Protein AF-A0A8J5P980-F1 (afdb_monomer)

pLDDT: mean 81.13, std 16.92, range [39.66, 96.12]

Solvent-accessible surface area (backbone atoms only — not comparable to full-atom values): 5166 Å² total; per-residue (Å²): 135,61,71,67,60,55,50,52,34,43,75,68,47,47,38,30,68,48,50,52,90,66,42,43,20,31,40,36,70,51,76,75,51,58,48,100,85,68,46,79,32,56,61,70,49,77,38,50,52,88,54,56,55,42,90,85,78,69,46,67,75,57,68,65,28,41,28,13,25,87,89,61,50,80,60,23,22,27,69,29,89,42,82,36,95,70,78,132

Structure (mmCIF, N/CA/C/O backbone):
data_AF-A0A8J5P980-F1
#
_entry.id   AF-A0A8J5P980-F1
#
loop_
_atom_site.group_PDB
_atom_site.id
_atom_site.type_symbol
_atom_site.label_atom_id
_atom_site.label_alt_id
_atom_site.label_comp_id
_atom_site.label_asym_id
_atom_site.label_entity_id
_atom_site.label_seq_id
_atom_site.pdbx_PDB_ins_code
_atom_site.Cartn_x
_atom_site.Cartn_y
_atom_site.Cartn_z
_atom_site.occupancy
_atom_site.B_iso_or_equiv
_atom_site.auth_seq_id
_atom_site.auth_comp_id
_atom_site.auth_asym_id
_atom_site.auth_atom_id
_atom_site.pdbx_PDB_model_num
ATOM 1 N N . MET A 1 1 ? 16.292 11.822 13.803 1.00 49.44 1 MET A N 1
ATOM 2 C CA . MET A 1 1 ? 16.365 10.340 13.856 1.00 49.44 1 MET A CA 1
ATOM 3 C C . MET A 1 1 ? 17.824 9.914 13.751 1.00 49.44 1 MET A C 1
ATOM 5 O O . MET A 1 1 ? 18.499 10.370 12.843 1.00 49.44 1 MET A O 1
ATOM 9 N N . SER A 1 2 ? 18.329 9.107 14.691 1.00 53.56 2 SER A N 1
ATOM 10 C CA . SER A 1 2 ? 19.728 8.640 14.702 1.00 53.56 2 SER A CA 1
ATOM 11 C C . SER A 1 2 ? 19.979 7.598 13.603 1.00 53.56 2 SER A C 1
ATOM 13 O O . SER A 1 2 ? 19.195 6.658 13.457 1.00 53.56 2 SER A O 1
ATOM 15 N N . THR A 1 3 ? 21.091 7.726 12.877 1.00 55.34 3 THR A N 1
ATOM 16 C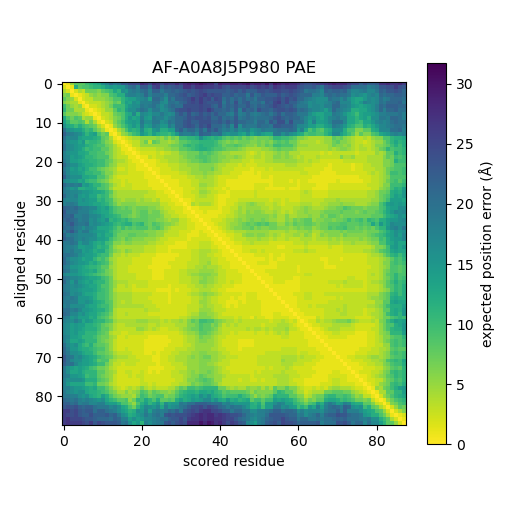 CA . THR A 1 3 ? 21.562 6.788 11.837 1.00 55.34 3 THR A CA 1
ATOM 17 C C . THR A 1 3 ? 21.681 5.343 12.334 1.00 55.34 3 THR A C 1
ATOM 19 O O . THR A 1 3 ? 21.441 4.413 11.568 1.00 55.34 3 THR A O 1
ATOM 22 N N . ARG A 1 4 ? 21.935 5.129 13.634 1.00 51.38 4 ARG A N 1
ATOM 23 C CA . ARG A 1 4 ? 21.973 3.788 14.249 1.00 51.38 4 ARG A CA 1
ATOM 24 C C . ARG A 1 4 ? 20.607 3.096 14.302 1.00 51.38 4 ARG A C 1
ATOM 26 O O . ARG A 1 4 ? 20.534 1.883 14.136 1.00 51.38 4 ARG A O 1
ATOM 33 N N . ARG A 1 5 ? 19.512 3.845 14.498 1.00 54.09 5 ARG A N 1
ATOM 34 C CA . ARG A 1 5 ? 18.151 3.267 14.518 1.00 54.09 5 ARG A CA 1
ATOM 35 C C . ARG A 1 5 ? 17.698 2.838 13.122 1.00 54.09 5 ARG A C 1
ATOM 37 O O . ARG A 1 5 ? 17.049 1.807 12.991 1.00 54.09 5 ARG A O 1
ATOM 44 N N . LEU A 1 6 ? 18.083 3.600 12.096 1.00 53.00 6 LEU A N 1
ATOM 45 C CA . LEU A 1 6 ? 17.853 3.242 10.694 1.00 53.00 6 LEU A CA 1
ATOM 46 C C . LEU A 1 6 ? 18.606 1.959 10.321 1.00 53.00 6 LEU A C 1
ATOM 48 O O . LEU A 1 6 ? 18.005 1.064 9.739 1.00 53.00 6 LEU A O 1
ATOM 52 N N . LEU A 1 7 ? 19.879 1.837 10.717 1.00 52.19 7 LEU A N 1
ATOM 53 C CA . LEU A 1 7 ? 20.691 0.650 10.434 1.00 52.19 7 LEU A CA 1
ATOM 54 C C . LEU A 1 7 ? 20.112 -0.619 11.083 1.00 52.19 7 LEU A C 1
ATOM 56 O O . LEU A 1 7 ? 19.968 -1.634 10.413 1.00 52.19 7 LEU A O 1
ATOM 60 N N . ASN A 1 8 ? 19.692 -0.557 12.350 1.00 47.00 8 ASN A N 1
ATOM 61 C CA . ASN A 1 8 ? 19.109 -1.721 13.030 1.00 47.00 8 ASN A CA 1
ATOM 62 C C . ASN A 1 8 ? 17.748 -2.136 12.450 1.00 47.00 8 ASN A C 1
ATOM 64 O O . ASN A 1 8 ? 17.459 -3.326 12.354 1.00 47.00 8 ASN A O 1
ATOM 68 N N . ALA A 1 9 ? 16.915 -1.181 12.031 1.00 51.03 9 ALA A N 1
ATOM 69 C CA . ALA A 1 9 ? 15.637 -1.489 11.391 1.00 51.03 9 ALA A CA 1
ATOM 70 C C . ALA A 1 9 ? 15.807 -2.019 9.950 1.00 51.03 9 ALA A C 1
ATOM 72 O O . ALA A 1 9 ? 15.010 -2.849 9.514 1.00 51.03 9 ALA A O 1
ATOM 73 N N . LEU A 1 10 ? 16.873 -1.609 9.249 1.00 51.41 10 LEU A N 1
ATOM 74 C CA . LEU A 1 10 ? 17.302 -2.198 7.974 1.00 51.41 10 LEU A CA 1
ATOM 75 C C . LEU A 1 10 ? 17.786 -3.645 8.150 1.00 51.41 10 LEU A C 1
ATOM 77 O O . LEU A 1 10 ? 17.356 -4.525 7.413 1.00 51.41 10 LEU A O 1
ATOM 81 N N . ILE A 1 11 ? 18.633 -3.902 9.154 1.00 52.72 11 ILE A N 1
ATOM 82 C CA . ILE A 1 11 ? 19.196 -5.236 9.440 1.00 52.72 11 ILE A CA 1
ATOM 83 C C . ILE A 1 11 ? 18.112 -6.208 9.942 1.00 52.72 11 ILE A C 1
ATOM 85 O O . ILE A 1 11 ? 18.163 -7.396 9.647 1.00 52.72 11 ILE A O 1
ATOM 89 N N . SER A 1 12 ? 17.085 -5.707 10.634 1.00 56.06 12 SER A N 1
ATOM 90 C CA . SER A 1 12 ? 15.928 -6.495 11.088 1.00 56.06 12 SER A CA 1
ATOM 91 C C . SER A 1 12 ? 14.924 -6.841 9.972 1.00 56.06 12 SER A C 1
ATOM 93 O O . SER A 1 12 ? 13.884 -7.426 10.273 1.00 56.06 12 SER A O 1
ATOM 95 N N . GLY A 1 13 ? 15.151 -6.421 8.719 1.00 56.56 13 GLY A N 1
ATOM 96 C CA . GLY A 1 13 ? 14.191 -6.591 7.618 1.00 56.56 13 GLY A CA 1
ATOM 97 C C . GLY A 1 13 ? 12.907 -5.760 7.763 1.00 56.56 13 GLY A C 1
ATOM 98 O O . GLY A 1 13 ? 11.961 -5.948 7.010 1.00 56.56 13 GLY A O 1
ATOM 99 N N . ARG A 1 14 ? 12.858 -4.829 8.726 1.00 73.81 14 ARG A N 1
ATOM 100 C CA . ARG A 1 14 ? 11.669 -4.017 9.041 1.00 73.81 14 ARG A CA 1
ATOM 101 C C . ARG A 1 14 ? 11.557 -2.752 8.197 1.00 73.81 14 ARG A C 1
ATOM 103 O O . ARG A 1 14 ? 10.494 -2.141 8.163 1.00 73.81 14 ARG A O 1
ATOM 110 N N . LEU A 1 15 ? 12.631 -2.341 7.528 1.00 79.06 15 LEU A N 1
ATOM 111 C CA . LEU A 1 15 ? 12.638 -1.226 6.585 1.00 79.06 15 LEU A CA 1
ATOM 112 C C . LEU A 1 15 ? 13.165 -1.688 5.238 1.00 79.06 15 LEU A C 1
ATOM 114 O O . LEU A 1 15 ? 14.202 -2.338 5.151 1.00 79.06 15 LEU A O 1
ATOM 118 N N . THR A 1 16 ? 12.488 -1.266 4.182 1.00 76.06 16 THR A N 1
ATOM 119 C CA . THR A 1 16 ? 12.864 -1.582 2.813 1.00 76.06 16 THR A CA 1
ATOM 120 C C . THR A 1 16 ? 13.047 -0.300 1.999 1.00 76.06 16 THR A C 1
ATOM 122 O O . THR A 1 16 ? 12.170 0.561 1.926 1.00 76.06 16 THR A O 1
ATOM 125 N N . LEU A 1 17 ? 14.251 -0.126 1.441 1.00 77.62 17 LEU A N 1
ATOM 126 C CA . LEU A 1 17 ? 14.683 1.091 0.731 1.00 77.62 17 LEU A CA 1
ATOM 127 C C . LEU A 1 17 ? 14.259 1.114 -0.745 1.00 77.62 17 LEU A C 1
ATOM 129 O O . LEU A 1 17 ? 14.389 2.142 -1.414 1.00 77.62 17 LEU A O 1
ATOM 133 N N . ILE A 1 18 ? 13.800 -0.020 -1.267 1.00 77.81 18 ILE A N 1
ATOM 134 C CA . ILE A 1 18 ? 13.381 -0.191 -2.657 1.00 77.81 18 ILE A CA 1
ATOM 135 C C . ILE A 1 18 ? 12.116 -1.044 -2.699 1.00 77.81 18 ILE A C 1
ATOM 137 O O . ILE A 1 18 ? 11.962 -1.975 -1.913 1.00 77.81 18 ILE A O 1
ATOM 141 N N . VAL A 1 19 ? 11.218 -0.766 -3.642 1.00 80.88 19 VAL A N 1
ATOM 142 C CA . VAL A 1 19 ? 10.105 -1.686 -3.908 1.00 80.88 19 VAL A CA 1
ATOM 143 C C . VAL A 1 19 ? 10.668 -2.913 -4.629 1.00 80.88 19 VAL A C 1
ATOM 145 O O . VAL A 1 19 ? 11.239 -2.775 -5.713 1.00 80.88 19 VAL A O 1
ATOM 148 N N . ARG A 1 20 ? 10.553 -4.088 -4.003 1.00 84.06 20 ARG A N 1
ATOM 149 C CA . ARG A 1 20 ? 11.018 -5.379 -4.530 1.00 84.06 20 ARG A CA 1
ATOM 150 C C . ARG A 1 20 ? 9.892 -6.112 -5.272 1.00 84.06 20 ARG A C 1
ATOM 152 O O . ARG A 1 20 ? 8.740 -5.703 -5.205 1.00 84.06 20 ARG A O 1
ATOM 159 N N . LYS A 1 21 ? 10.222 -7.204 -5.969 1.00 85.88 21 LYS A N 1
ATOM 160 C CA . LYS A 1 21 ? 9.251 -8.010 -6.737 1.00 85.88 21 LYS A CA 1
ATOM 161 C C . LYS A 1 21 ? 8.210 -8.705 -5.849 1.00 85.88 21 LYS A C 1
ATOM 163 O O . LYS A 1 21 ? 7.082 -8.900 -6.275 1.00 85.88 21 LYS A O 1
ATOM 168 N N . ASP A 1 22 ? 8.598 -9.077 -4.63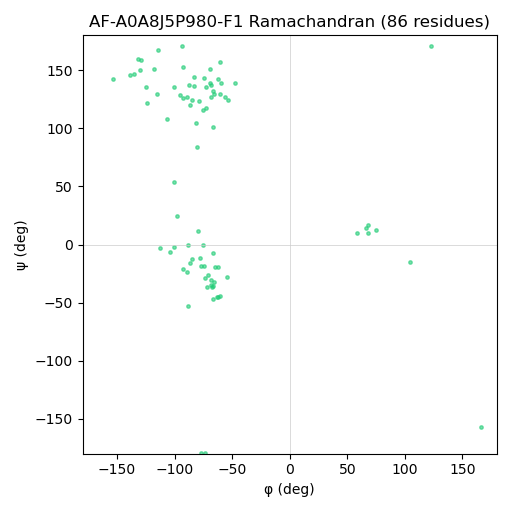5 1.00 86.88 22 ASP A N 1
ATOM 169 C CA . ASP A 1 22 ? 7.739 -9.720 -3.637 1.00 86.88 22 ASP A CA 1
ATOM 170 C C . ASP A 1 22 ? 6.800 -8.734 -2.923 1.00 86.88 22 ASP A C 1
ATOM 172 O O . ASP A 1 22 ? 5.861 -9.158 -2.261 1.00 86.88 22 ASP A O 1
ATOM 176 N N . HIS A 1 23 ? 7.002 -7.424 -3.088 1.00 89.94 23 HIS A N 1
ATOM 177 C CA . HIS A 1 23 ? 6.084 -6.403 -2.597 1.00 89.94 23 HIS A CA 1
ATOM 178 C C . HIS A 1 23 ? 4.894 -6.239 -3.554 1.00 89.94 23 HIS A C 1
ATOM 180 O O . HIS A 1 23 ? 4.896 -5.350 -4.413 1.00 89.94 23 HIS A O 1
ATOM 186 N N . THR A 1 24 ? 3.869 -7.072 -3.426 1.00 93.62 24 THR A N 1
ATOM 187 C CA . THR A 1 24 ? 2.703 -7.001 -4.322 1.00 93.62 24 THR A CA 1
ATOM 188 C C . THR A 1 24 ? 1.582 -6.123 -3.771 1.00 93.62 24 THR A C 1
ATOM 190 O O . THR A 1 24 ? 0.797 -5.587 -4.558 1.00 93.62 24 THR A O 1
ATOM 193 N N . LYS A 1 25 ? 1.554 -5.877 -2.454 1.00 95.19 25 LYS A N 1
ATOM 194 C CA . LYS A 1 25 ? 0.544 -5.063 -1.759 1.00 95.19 25 LYS A CA 1
ATOM 195 C C . LYS A 1 25 ? 1.173 -4.036 -0.805 1.00 95.19 25 LYS A C 1
ATOM 197 O O . LYS A 1 25 ? 2.333 -4.162 -0.413 1.00 95.19 25 LYS A O 1
ATOM 202 N N . TRP A 1 26 ? 0.428 -2.993 -0.448 1.00 94.19 26 TRP A N 1
ATOM 203 C CA . TRP A 1 26 ? 0.773 -2.032 0.603 1.00 94.19 26 TRP A CA 1
ATOM 204 C C . TRP A 1 26 ? -0.428 -1.728 1.489 1.00 94.19 26 TRP A C 1
ATOM 206 O O . TRP A 1 26 ? -1.552 -1.688 0.998 1.00 94.19 26 TRP A O 1
ATOM 216 N N . ASP A 1 27 ? -0.173 -1.480 2.769 1.00 94.94 27 ASP A N 1
ATOM 217 C CA . ASP A 1 27 ? -1.202 -1.117 3.746 1.00 94.94 27 ASP A CA 1
ATOM 218 C C . ASP A 1 27 ? -1.304 0.404 3.898 1.00 94.94 27 ASP A C 1
ATOM 220 O O . ASP A 1 27 ? -0.302 1.101 4.095 1.00 94.94 27 ASP A O 1
ATOM 224 N N . CYS A 1 28 ? -2.514 0.936 3.786 1.00 93.50 28 CYS A N 1
ATOM 225 C CA . CYS A 1 28 ? -2.776 2.347 3.957 1.00 93.50 28 CYS A CA 1
ATOM 226 C C . CYS A 1 28 ? -2.888 2.744 5.437 1.00 93.50 28 CYS A C 1
ATOM 228 O O . CYS A 1 28 ? -3.935 2.602 6.062 1.00 93.50 28 CYS A O 1
ATOM 230 N N . THR A 1 29 ? -1.846 3.392 5.954 1.00 89.94 29 THR A N 1
ATOM 231 C CA . THR A 1 29 ? -1.775 3.887 7.341 1.00 89.94 29 THR A CA 1
ATOM 232 C C . THR A 1 29 ? -2.126 5.380 7.467 1.00 89.94 29 THR A C 1
ATOM 234 O O . THR A 1 29 ? -1.626 6.082 8.347 1.00 89.94 29 THR A O 1
ATOM 237 N N . GLU A 1 30 ? -2.909 5.936 6.532 1.00 91.38 30 GLU A N 1
ATOM 238 C CA . GLU A 1 30 ? -3.356 7.333 6.630 1.00 91.38 30 GLU A CA 1
ATOM 239 C C . GLU A 1 30 ? -4.345 7.475 7.793 1.00 91.38 30 GLU A C 1
ATOM 241 O O . GLU A 1 30 ? -5.244 6.646 7.958 1.00 91.38 30 GLU A O 1
ATOM 246 N N . LYS A 1 31 ? -4.193 8.543 8.580 1.00 91.50 31 LYS A N 1
ATOM 247 C CA . LYS A 1 31 ? -5.096 8.842 9.693 1.00 91.50 31 LYS A CA 1
ATOM 248 C C . LYS A 1 31 ? -6.409 9.382 9.138 1.00 91.50 31 LYS A C 1
ATOM 250 O O . LYS A 1 31 ? -6.426 10.448 8.530 1.00 91.50 31 LYS A O 1
ATOM 255 N N . VAL A 1 32 ? -7.498 8.653 9.354 1.00 91.88 32 VAL A N 1
ATOM 256 C CA . VAL A 1 32 ? -8.836 8.991 8.834 1.00 91.88 32 VAL A CA 1
ATOM 257 C C . VAL A 1 32 ? -9.767 9.573 9.898 1.00 91.88 32 VAL A C 1
ATOM 259 O O . VAL A 1 32 ? -10.854 10.038 9.570 1.00 91.88 32 VAL A O 1
ATOM 262 N N . GLY A 1 33 ? -9.349 9.584 11.164 1.00 92.44 33 GLY A N 1
ATOM 263 C CA . GLY A 1 33 ? -10.127 10.144 12.264 1.00 92.44 33 GLY A CA 1
ATOM 264 C C . GLY A 1 33 ? -9.587 9.722 13.623 1.00 92.44 33 GLY A C 1
ATOM 265 O O . GLY A 1 33 ? -8.417 9.354 13.740 1.00 92.44 33 GLY A O 1
ATOM 266 N N . HIS A 1 34 ? -10.457 9.763 14.630 1.00 95.19 34 HIS A N 1
ATOM 267 C CA . HIS A 1 34 ? -10.200 9.225 15.963 1.00 95.19 34 HIS A CA 1
ATOM 268 C C . HIS A 1 34 ? -11.360 8.320 16.392 1.00 95.19 34 HIS A C 1
ATOM 270 O O . HIS A 1 34 ? -12.488 8.536 15.946 1.00 95.19 34 HIS A O 1
ATOM 276 N N . ASN A 1 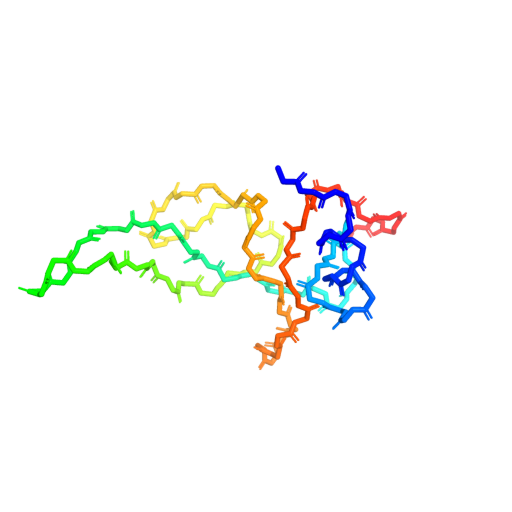35 ? -11.082 7.306 17.211 1.00 91.62 35 ASN A N 1
ATOM 277 C CA . ASN A 1 35 ? -12.115 6.485 17.846 1.00 91.62 35 ASN A CA 1
ATOM 278 C C . ASN A 1 35 ? -12.756 7.227 19.037 1.00 91.62 35 ASN A C 1
ATOM 280 O O . ASN A 1 35 ? -12.383 8.361 19.353 1.00 91.62 35 ASN A O 1
ATOM 284 N N . ASP A 1 36 ? -13.701 6.578 19.718 1.00 94.25 36 ASP A N 1
ATOM 285 C CA . ASP A 1 36 ? -14.414 7.145 20.873 1.00 94.25 36 ASP A CA 1
ATOM 286 C C . ASP A 1 36 ? -13.485 7.460 22.062 1.00 94.25 36 ASP A C 1
ATOM 288 O O . ASP A 1 36 ? -13.819 8.262 22.933 1.00 94.25 36 ASP A O 1
ATOM 292 N N . GLN A 1 37 ? -12.297 6.854 22.091 1.00 94.50 37 GLN A N 1
ATOM 293 C CA . GLN A 1 37 ? -11.243 7.075 23.078 1.00 94.50 37 GLN A CA 1
ATOM 294 C C . GLN A 1 37 ? -10.287 8.214 22.680 1.00 94.50 37 GLN A C 1
ATOM 296 O O . GLN A 1 37 ? -9.359 8.531 23.424 1.00 94.50 37 GLN A O 1
ATOM 301 N N . GLY A 1 38 ? -10.500 8.844 21.520 1.00 93.25 38 GLY A N 1
ATOM 302 C CA . GLY A 1 38 ? -9.627 9.888 20.989 1.00 93.25 38 GLY A CA 1
ATOM 303 C C . GLY A 1 38 ? -8.314 9.360 20.404 1.00 93.25 38 GLY A C 1
ATOM 304 O O . GLY A 1 38 ? -7.405 10.146 20.141 1.00 93.25 38 GLY A O 1
ATOM 305 N N . GLU A 1 39 ? -8.185 8.052 20.186 1.00 92.12 39 GLU A N 1
ATOM 306 C CA . GLU A 1 39 ? -7.006 7.450 19.567 1.00 92.12 39 GLU A CA 1
ATOM 307 C C . GLU A 1 39 ? -7.094 7.535 18.038 1.00 92.12 39 GLU A C 1
ATOM 309 O O . GLU A 1 39 ? -8.186 7.397 17.481 1.00 92.12 39 GLU A O 1
ATOM 314 N N . PRO A 1 40 ? -5.972 7.750 17.327 1.00 89.62 40 PRO A N 1
ATOM 315 C CA . PRO A 1 40 ? -5.978 7.844 15.873 1.00 89.62 40 PRO A CA 1
ATOM 316 C C . PRO A 1 40 ? -6.496 6.560 15.221 1.00 89.62 40 PRO A C 1
ATOM 318 O O . PRO A 1 40 ? -5.980 5.475 15.477 1.00 89.62 40 PRO A O 1
ATOM 321 N N . LEU A 1 41 ? -7.459 6.705 14.314 1.00 92.38 41 LEU A N 1
ATOM 322 C CA . LEU A 1 41 ? -7.896 5.631 13.430 1.00 92.38 41 LEU A CA 1
ATOM 323 C C . LEU A 1 41 ? -7.122 5.702 12.118 1.00 92.38 41 LEU A C 1
ATOM 325 O O . LEU A 1 41 ? -7.109 6.736 11.442 1.00 92.38 41 LEU A O 1
ATOM 329 N N . GLU A 1 42 ? -6.505 4.588 11.748 1.00 91.94 42 GLU A N 1
ATOM 330 C CA . GLU A 1 42 ? -5.852 4.415 10.454 1.00 91.94 42 GLU A CA 1
ATOM 331 C C . GLU A 1 42 ? -6.819 3.801 9.435 1.00 91.94 42 GLU A C 1
ATOM 333 O O . GLU A 1 42 ? -7.772 3.106 9.786 1.00 91.94 42 GLU A O 1
ATOM 338 N N . CYS A 1 43 ? -6.599 4.087 8.151 1.00 93.25 43 CYS A N 1
ATOM 339 C CA . CYS A 1 43 ? -7.454 3.599 7.072 1.00 93.25 43 CYS A CA 1
ATOM 340 C C . CYS A 1 43 ? -7.496 2.059 7.001 1.00 93.25 43 CYS A C 1
ATOM 342 O O . CYS A 1 43 ? -8.586 1.494 6.830 1.00 93.25 43 CYS A O 1
ATOM 344 N N . GLY A 1 44 ? -6.327 1.416 7.115 1.00 92.19 44 GLY A N 1
ATOM 345 C CA . GLY A 1 44 ? -6.135 -0.039 7.120 1.00 92.19 44 GLY A CA 1
ATOM 346 C C . GLY A 1 44 ? -6.483 -0.733 5.802 1.00 92.19 44 GLY A C 1
ATOM 347 O O . GLY A 1 44 ? -6.697 -1.940 5.776 1.00 92.19 44 GLY A O 1
ATOM 348 N N . GLU A 1 45 ? -6.644 0.027 4.716 1.00 95.94 45 GLU A N 1
ATOM 349 C CA . GLU A 1 45 ? -6.984 -0.542 3.413 1.00 95.94 45 GLU A CA 1
ATOM 350 C C . GLU A 1 45 ? -5.740 -1.134 2.753 1.00 95.94 45 GLU A C 1
ATOM 352 O O . GLU A 1 45 ? -4.764 -0.418 2.497 1.00 95.94 45 GLU A O 1
ATOM 357 N N . VAL A 1 46 ? -5.811 -2.418 2.404 1.00 96.12 46 VAL A N 1
ATOM 358 C CA . VAL A 1 46 ? -4.746 -3.109 1.680 1.00 96.12 46 VAL A CA 1
ATOM 359 C C . VAL A 1 46 ? -4.920 -2.910 0.177 1.00 96.12 46 VAL A C 1
ATOM 361 O O . VAL A 1 46 ? -5.904 -3.309 -0.440 1.00 96.12 46 VAL A O 1
ATOM 364 N N . MET A 1 47 ? -3.912 -2.306 -0.438 1.00 96.06 47 MET A N 1
ATOM 365 C CA . MET A 1 47 ? -3.923 -1.868 -1.827 1.00 96.06 47 MET A CA 1
ATOM 366 C C . MET A 1 47 ? -2.851 -2.603 -2.631 1.00 96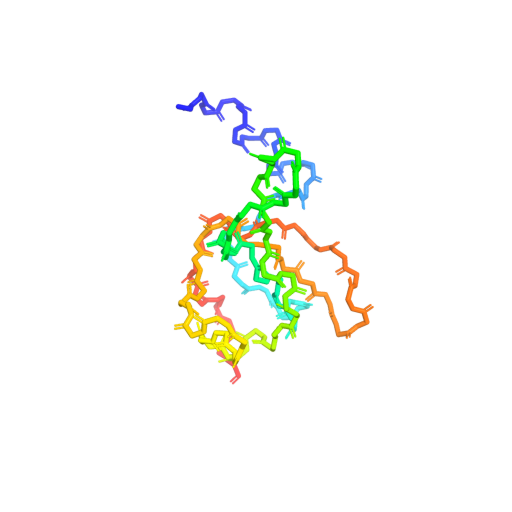.06 47 MET A C 1
ATOM 368 O O . MET A 1 47 ? -1.782 -2.927 -2.118 1.00 96.06 47 MET A O 1
ATOM 372 N N . LYS A 1 48 ? -3.060 -2.806 -3.937 1.00 94.75 48 LYS A N 1
ATOM 373 C CA . LYS A 1 48 ? -1.994 -3.330 -4.812 1.00 94.75 48 LYS A CA 1
ATOM 374 C C . LYS A 1 48 ? -0.813 -2.360 -4.859 1.00 94.75 48 LYS A C 1
ATOM 376 O O . LYS A 1 48 ? -0.997 -1.148 -4.950 1.00 94.75 48 LYS A O 1
ATOM 381 N N . MET A 1 49 ? 0.417 -2.868 -4.889 1.00 91.44 49 MET A N 1
ATOM 382 C CA . MET A 1 49 ? 1.634 -2.048 -4.972 1.00 91.44 49 MET A CA 1
ATOM 383 C C . MET A 1 49 ? 1.736 -1.272 -6.301 1.00 91.44 49 MET A C 1
ATOM 385 O O . MET A 1 49 ? 2.420 -0.246 -6.371 1.00 91.44 49 MET A O 1
ATOM 389 N N . THR A 1 50 ? 1.004 -1.682 -7.338 1.00 89.81 50 THR A N 1
ATOM 390 C CA . THR A 1 50 ? 0.818 -0.903 -8.575 1.00 89.81 50 THR A CA 1
ATOM 391 C C . THR A 1 50 ? -0.076 0.323 -8.380 1.00 89.81 50 THR A C 1
ATOM 393 O O . THR A 1 50 ? 0.063 1.309 -9.102 1.00 89.81 50 THR A O 1
ATOM 396 N N . GLU A 1 51 ? -0.984 0.293 -7.405 1.00 91.38 51 GLU A N 1
ATOM 397 C CA . GLU A 1 51 ? -1.905 1.385 -7.119 1.00 91.38 51 GLU A CA 1
ATOM 398 C C . GLU A 1 51 ? -1.233 2.406 -6.205 1.00 91.38 51 GLU A C 1
ATOM 400 O O . GLU A 1 51 ? -0.718 2.088 -5.134 1.00 91.38 51 GLU A O 1
ATOM 405 N N . ARG A 1 52 ? -1.206 3.661 -6.657 1.00 90.38 52 ARG A N 1
ATOM 406 C CA . ARG A 1 52 ? -0.587 4.761 -5.910 1.00 90.38 52 ARG A CA 1
ATOM 407 C C . ARG A 1 52 ? -1.563 5.457 -4.963 1.00 90.38 52 ARG A C 1
ATOM 409 O O . ARG A 1 52 ? -1.115 6.101 -4.022 1.00 90.38 52 ARG A O 1
ATOM 416 N N . VAL A 1 53 ? -2.860 5.368 -5.228 1.00 93.62 53 VAL A N 1
ATOM 417 C CA . VAL A 1 53 ? -3.911 6.057 -4.474 1.00 93.62 53 VAL A CA 1
ATOM 418 C C . VAL A 1 53 ? -4.770 5.003 -3.793 1.00 93.62 53 VAL A C 1
ATOM 420 O O . VAL A 1 53 ? -5.194 4.053 -4.446 1.00 93.62 53 VAL A O 1
ATOM 423 N N . CYS A 1 54 ? -5.002 5.158 -2.492 1.00 94.88 54 CYS A N 1
ATOM 424 C CA . CYS A 1 54 ? -5.932 4.309 -1.758 1.00 94.88 54 CYS A CA 1
ATOM 425 C C . CYS A 1 54 ? -7.361 4.561 -2.248 1.00 94.88 54 CYS A C 1
ATOM 427 O O . CYS A 1 54 ? -7.796 5.709 -2.314 1.00 94.88 54 CYS A O 1
ATOM 429 N N . LYS A 1 55 ? -8.112 3.498 -2.538 1.00 94.88 55 LYS A N 1
ATOM 430 C CA . LYS A 1 55 ? -9.506 3.609 -3.001 1.00 94.88 55 LYS A CA 1
ATOM 431 C C . LYS A 1 55 ? -10.490 3.986 -1.891 1.00 94.88 55 LYS A C 1
ATOM 433 O O . LYS A 1 55 ? -11.578 4.460 -2.194 1.00 94.88 55 LYS A O 1
ATOM 438 N N . LYS A 1 56 ? -10.105 3.797 -0.623 1.00 94.62 56 LYS A N 1
ATOM 439 C CA . LYS A 1 56 ? -10.931 4.110 0.550 1.00 94.62 56 LYS A CA 1
ATOM 440 C C . LYS A 1 56 ? -10.747 5.552 1.027 1.00 94.62 56 LYS A C 1
ATOM 442 O O . LYS A 1 56 ? -11.734 6.270 1.132 1.00 94.62 56 LYS A O 1
ATOM 447 N N . CYS A 1 57 ? -9.506 5.997 1.279 1.00 93.94 57 CYS A N 1
ATOM 448 C CA . CYS A 1 57 ? -9.233 7.374 1.735 1.00 93.94 57 CYS A CA 1
ATOM 449 C C . CYS A 1 57 ? -8.753 8.365 0.676 1.00 93.94 57 CYS A C 1
ATOM 451 O O . CYS A 1 57 ? -8.522 9.521 1.019 1.00 93.94 57 CYS A O 1
ATOM 453 N N . TRP A 1 58 ? -8.555 7.954 -0.582 1.00 94.19 58 TRP A N 1
ATOM 454 C CA . TRP A 1 58 ? -8.047 8.819 -1.669 1.00 94.19 58 TRP A CA 1
ATOM 455 C C . TRP A 1 58 ? -6.668 9.454 -1.411 1.00 94.19 58 TRP A C 1
ATOM 457 O O . TRP A 1 58 ? -6.172 10.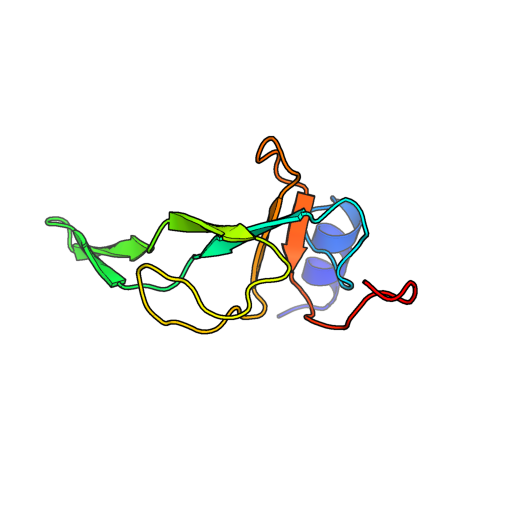290 -2.163 1.00 94.19 58 TRP A O 1
ATOM 467 N N . CYS A 1 59 ? -6.016 8.998 -0.353 1.00 90.19 59 CYS A N 1
ATOM 468 C CA . CYS A 1 59 ? -4.684 9.336 0.099 1.00 90.19 59 CYS A CA 1
ATOM 469 C C . CYS A 1 59 ? -3.627 8.671 -0.812 1.00 90.19 59 CYS A C 1
ATOM 471 O O . CYS A 1 59 ? -3.789 7.549 -1.306 1.00 90.19 59 CYS A O 1
ATOM 473 N N . ILE A 1 60 ? -2.526 9.381 -1.065 1.00 90.44 60 ILE A N 1
ATOM 474 C CA . ILE A 1 60 ? -1.412 8.897 -1.894 1.00 90.44 60 ILE A CA 1
ATOM 475 C C . ILE A 1 60 ? -0.496 8.022 -1.037 1.00 90.44 60 ILE A C 1
ATOM 477 O O . ILE A 1 60 ? -0.124 8.431 0.060 1.00 90.44 60 ILE A O 1
ATOM 481 N N . ARG A 1 61 ? -0.046 6.875 -1.558 1.00 89.31 61 ARG A N 1
ATOM 482 C CA . ARG A 1 61 ? 0.960 6.030 -0.905 1.00 89.31 61 ARG A CA 1
ATOM 483 C C . ARG A 1 61 ? 2.217 6.833 -0.563 1.00 89.31 61 ARG A C 1
ATOM 485 O O . ARG A 1 61 ? 2.851 7.404 -1.456 1.00 89.31 61 ARG A O 1
ATOM 492 N N . ARG A 1 62 ? 2.610 6.819 0.715 1.00 85.12 62 ARG A N 1
ATOM 493 C CA . ARG A 1 62 ? 3.776 7.548 1.242 1.00 85.12 62 ARG A CA 1
ATOM 494 C C . ARG A 1 62 ? 4.865 6.602 1.738 1.00 85.12 62 ARG A C 1
ATOM 496 O O . ARG A 1 62 ? 4.665 5.401 1.873 1.00 85.12 62 ARG A O 1
ATOM 503 N N . VAL A 1 63 ? 6.045 7.163 1.980 1.00 85.38 63 VAL A N 1
ATOM 504 C CA . VAL A 1 63 ? 7.090 6.496 2.766 1.00 85.38 63 VAL A CA 1
ATOM 505 C C . VAL A 1 63 ? 6.535 6.215 4.166 1.00 85.38 63 VAL A C 1
ATOM 507 O O . VAL A 1 63 ? 5.846 7.062 4.726 1.00 85.38 63 VAL A O 1
ATOM 510 N N . GLY A 1 64 ? 6.837 5.042 4.715 1.00 83.38 64 GLY A N 1
ATOM 511 C CA . GLY A 1 64 ? 6.392 4.582 6.030 1.00 83.38 64 GLY A CA 1
ATOM 512 C C . GLY A 1 64 ? 5.271 3.543 5.996 1.00 83.38 64 GLY A C 1
ATOM 513 O O . GLY A 1 64 ? 5.081 2.865 6.996 1.00 83.38 64 GLY A O 1
ATOM 514 N N . VAL A 1 65 ? 4.586 3.357 4.862 1.00 89.00 65 VAL A N 1
ATOM 515 C CA . VAL A 1 65 ? 3.545 2.320 4.737 1.00 89.00 65 VAL A CA 1
ATOM 516 C C . VAL A 1 65 ? 4.143 0.914 4.760 1.00 89.00 65 VAL A C 1
ATOM 518 O O . VAL A 1 65 ? 5.274 0.714 4.302 1.00 89.00 65 VAL A O 1
ATOM 521 N N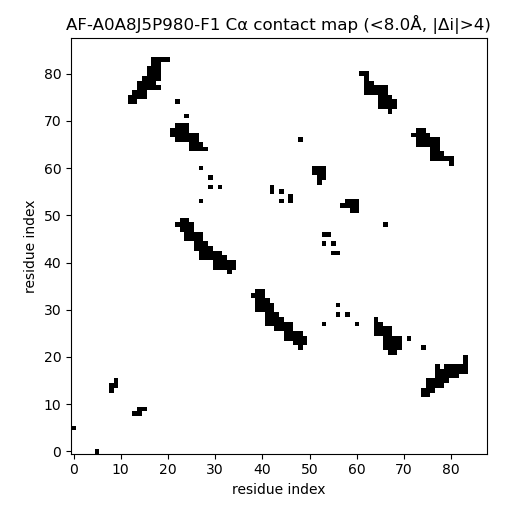 . ALA A 1 66 ? 3.382 -0.070 5.238 1.00 91.44 66 ALA A N 1
ATOM 522 C CA . ALA A 1 66 ? 3.789 -1.467 5.158 1.00 91.44 66 ALA A CA 1
ATOM 523 C C . ALA A 1 66 ? 3.758 -1.963 3.705 1.00 91.44 66 ALA A C 1
ATOM 525 O O . ALA A 1 66 ? 2.839 -1.649 2.950 1.00 91.44 66 ALA A O 1
ATOM 526 N N . ALA A 1 67 ? 4.766 -2.738 3.317 1.00 92.00 67 ALA A N 1
ATOM 527 C CA . ALA A 1 67 ? 4.786 -3.535 2.103 1.00 92.00 67 ALA A CA 1
ATOM 528 C C . ALA A 1 67 ? 4.477 -4.986 2.460 1.00 92.00 67 ALA A C 1
ATOM 530 O O . ALA A 1 67 ? 5.024 -5.517 3.429 1.00 92.00 67 ALA A O 1
ATOM 531 N N . LEU A 1 68 ? 3.620 -5.611 1.664 1.00 93.12 68 LEU A N 1
ATOM 532 C CA . LEU A 1 68 ? 3.119 -6.955 1.895 1.00 93.12 68 LEU A CA 1
ATOM 533 C C . LEU A 1 68 ? 3.285 -7.814 0.632 1.00 93.12 68 LEU A C 1
ATOM 535 O O . LEU A 1 68 ? 3.388 -7.288 -0.485 1.00 93.12 68 LEU A O 1
ATOM 539 N N . THR A 1 69 ? 3.285 -9.128 0.819 1.00 92.94 69 THR A N 1
ATOM 540 C CA . THR A 1 69 ? 3.103 -10.120 -0.250 1.00 92.94 69 THR A CA 1
ATOM 541 C C . THR A 1 69 ? 1.642 -10.175 -0.722 1.00 92.94 69 THR A C 1
ATOM 543 O O . THR A 1 69 ? 0.773 -9.468 -0.207 1.00 92.94 69 THR A O 1
ATOM 546 N N . GLU A 1 70 ? 1.348 -11.047 -1.692 1.00 93.50 70 GLU A N 1
ATOM 547 C CA . GLU A 1 70 ? -0.007 -11.222 -2.235 1.00 93.50 70 GLU A CA 1
ATOM 548 C C . GLU A 1 70 ? -0.971 -11.819 -1.206 1.00 93.50 70 GLU A C 1
ATOM 550 O O . GLU A 1 70 ? -2.128 -11.412 -1.128 1.00 93.50 70 GLU A O 1
ATOM 555 N N . ASP A 1 71 ? -0.465 -12.725 -0.375 1.00 94.94 71 ASP A N 1
ATOM 556 C CA . ASP A 1 71 ? -1.117 -13.303 0.801 1.00 94.94 71 ASP A CA 1
ATOM 557 C C . ASP A 1 71 ? -1.062 -12.384 2.037 1.00 94.94 71 ASP A C 1
ATOM 559 O O . ASP A 1 71 ? -1.398 -12.816 3.131 1.00 94.94 71 ASP A O 1
ATOM 563 N N . GLU A 1 72 ? -0.665 -11.117 1.867 1.00 92.38 72 GLU A N 1
ATOM 564 C CA . GLU A 1 72 ? -0.672 -10.076 2.909 1.00 92.38 72 GLU A CA 1
ATOM 565 C C . GLU A 1 72 ? 0.340 -10.301 4.045 1.00 92.38 72 GLU A C 1
ATOM 567 O O . GLU A 1 72 ? 0.305 -9.628 5.077 1.00 92.38 72 GLU A O 1
ATOM 572 N N . THR A 1 73 ? 1.327 -11.171 3.823 1.00 93.06 73 THR A N 1
ATOM 573 C CA . THR A 1 73 ? 2.466 -11.343 4.725 1.00 93.06 73 THR A CA 1
ATOM 574 C C . THR A 1 73 ? 3.319 -10.074 4.739 1.00 93.06 73 THR A C 1
ATOM 576 O O . THR A 1 73 ? 3.730 -9.553 3.700 1.00 93.06 73 THR A O 1
ATOM 579 N N . TYR A 1 74 ? 3.620 -9.576 5.938 1.00 90.75 74 TYR A N 1
ATOM 580 C CA . TYR A 1 74 ? 4.403 -8.359 6.140 1.00 90.75 74 TYR A CA 1
ATOM 581 C C . TYR A 1 74 ? 5.871 -8.519 5.717 1.00 90.75 74 TYR A C 1
ATOM 583 O O . TYR A 1 74 ? 6.580 -9.394 6.211 1.00 90.75 74 TYR A O 1
ATOM 591 N N . LEU A 1 75 ? 6.353 -7.614 4.857 1.00 88.69 75 LEU A N 1
ATOM 592 C CA . LEU A 1 75 ? 7.725 -7.609 4.327 1.00 88.69 75 LEU A CA 1
ATOM 593 C C . LEU A 1 75 ? 8.580 -6.426 4.804 1.00 88.69 75 LEU A C 1
ATOM 595 O O . LEU A 1 75 ? 9.756 -6.336 4.447 1.00 88.69 75 LEU A O 1
ATOM 599 N N . GLY A 1 76 ? 8.003 -5.511 5.587 1.00 89.25 76 GLY A N 1
ATOM 600 C CA . GLY A 1 76 ? 8.677 -4.311 6.086 1.00 89.25 76 GLY A CA 1
ATOM 601 C C . GLY A 1 76 ? 7.964 -3.014 5.704 1.00 89.25 76 GLY A C 1
ATOM 602 O O . GLY A 1 76 ? 7.049 -2.992 4.889 1.00 89.25 76 GLY A O 1
ATOM 603 N N . MET A 1 77 ? 8.399 -1.896 6.281 1.00 89.88 77 MET A N 1
ATOM 604 C CA . MET A 1 77 ? 7.924 -0.556 5.925 1.00 89.88 77 MET A CA 1
ATOM 605 C C . MET A 1 77 ? 8.733 0.036 4.765 1.00 89.88 77 MET A C 1
ATOM 607 O O . MET A 1 77 ? 9.967 -0.016 4.759 1.00 89.88 77 MET A O 1
ATOM 611 N N . LEU A 1 78 ? 8.053 0.673 3.811 1.00 86.81 78 LEU A N 1
ATOM 612 C CA . LEU A 1 78 ? 8.679 1.384 2.698 1.00 86.81 78 LEU A CA 1
ATOM 613 C C . LEU A 1 78 ? 9.440 2.614 3.208 1.00 86.81 78 LEU A C 1
ATOM 615 O O . LEU A 1 78 ? 8.849 3.661 3.436 1.00 86.81 78 LEU A O 1
ATOM 619 N N . ALA A 1 79 ? 10.762 2.534 3.326 1.00 81.50 79 ALA A N 1
ATOM 620 C CA . ALA A 1 79 ? 11.618 3.670 3.673 1.00 81.50 79 ALA A CA 1
ATOM 621 C C . ALA A 1 79 ? 11.851 4.621 2.483 1.00 81.50 79 ALA A C 1
ATOM 623 O O . ALA A 1 79 ? 12.241 5.774 2.663 1.00 81.50 79 ALA A O 1
ATOM 624 N N . ARG A 1 80 ? 11.608 4.143 1.258 1.00 76.94 80 ARG A N 1
ATOM 625 C CA . ARG A 1 80 ? 11.705 4.907 0.011 1.00 76.94 80 ARG A CA 1
ATOM 626 C C . ARG A 1 80 ? 10.775 4.316 -1.047 1.00 76.94 80 ARG A C 1
ATOM 628 O O . ARG A 1 80 ? 10.676 3.102 -1.183 1.00 76.94 80 ARG A O 1
ATOM 635 N N . ILE A 1 81 ? 10.149 5.180 -1.848 1.00 68.81 81 ILE A N 1
ATOM 636 C CA . ILE A 1 81 ? 9.335 4.780 -3.011 1.00 68.81 81 ILE A CA 1
ATOM 637 C C . ILE A 1 81 ? 10.157 4.974 -4.290 1.00 68.81 81 ILE A C 1
ATOM 639 O O . ILE A 1 81 ? 9.771 5.683 -5.216 1.00 68.81 81 ILE A O 1
ATOM 643 N N . THR A 1 82 ? 11.344 4.379 -4.329 1.00 65.81 82 THR A N 1
ATOM 644 C CA . THR A 1 82 ? 12.113 4.250 -5.570 1.00 65.81 82 THR A CA 1
ATOM 645 C C . THR A 1 82 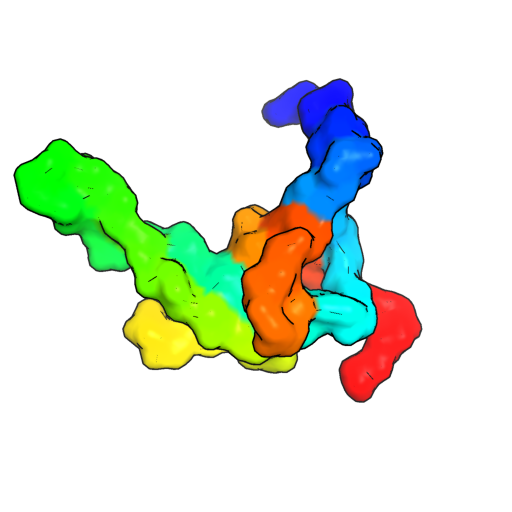? 11.704 2.942 -6.236 1.00 65.81 82 THR A C 1
ATOM 647 O O . THR A 1 82 ? 11.718 1.895 -5.583 1.00 65.81 82 THR A O 1
ATOM 650 N N . LYS A 1 83 ? 11.309 2.993 -7.519 1.00 60.94 83 LYS A N 1
ATOM 651 C CA . LYS A 1 83 ? 11.065 1.774 -8.306 1.00 60.94 83 LYS A CA 1
ATOM 652 C C . LYS A 1 83 ? 12.345 0.929 -8.273 1.00 60.94 83 LYS A C 1
ATOM 654 O O . LYS A 1 83 ? 13.418 1.456 -8.561 1.00 60.94 83 LYS A O 1
ATOM 659 N N . GLY A 1 84 ? 12.236 -0.342 -7.881 1.00 54.12 84 GLY A N 1
ATOM 660 C CA . GLY A 1 84 ? 13.349 -1.286 -7.958 1.00 54.12 84 GLY A CA 1
ATOM 661 C C . GLY A 1 84 ? 13.833 -1.459 -9.401 1.00 54.12 84 GLY A C 1
ATOM 662 O O . GLY A 1 84 ? 13.0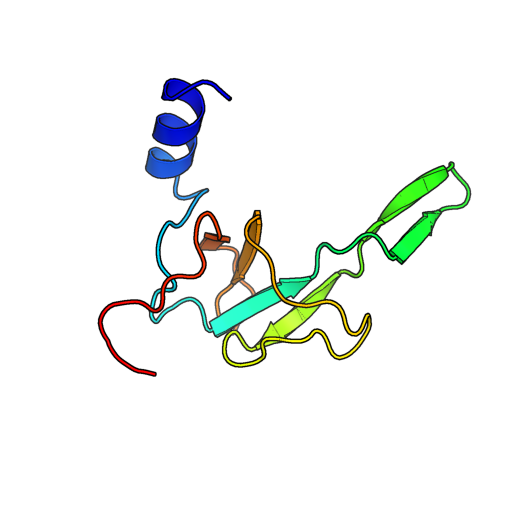97 -1.187 -10.348 1.00 54.12 84 GLY A O 1
ATOM 663 N N . ILE A 1 85 ? 15.084 -1.895 -9.565 1.00 41.69 85 ILE A N 1
ATOM 664 C CA . ILE A 1 85 ? 15.818 -1.901 -10.847 1.00 41.69 85 ILE A CA 1
ATOM 665 C C . ILE A 1 85 ? 15.238 -2.869 -11.899 1.00 41.69 85 ILE A C 1
ATOM 667 O O . ILE A 1 85 ? 15.594 -2.773 -13.067 1.00 41.69 85 ILE A O 1
ATOM 671 N N . ASN A 1 86 ? 14.254 -3.703 -11.566 1.00 39.66 86 ASN A N 1
ATOM 672 C CA . ASN A 1 86 ? 13.524 -4.477 -12.568 1.00 39.66 86 ASN A CA 1
ATOM 673 C C . ASN A 1 86 ? 12.126 -3.887 -12.747 1.00 39.66 86 ASN A C 1
ATOM 675 O O . ASN A 1 86 ? 11.292 -3.951 -11.846 1.00 39.66 8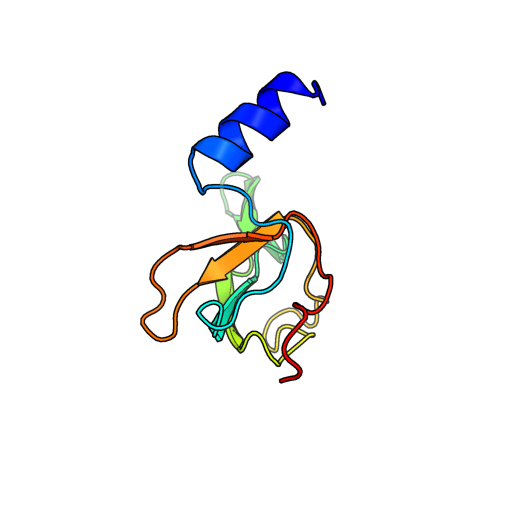6 ASN A O 1
ATOM 679 N N . LYS A 1 87 ? 11.941 -3.240 -13.904 1.00 42.72 87 LYS A N 1
ATOM 680 C CA . LYS A 1 87 ? 10.693 -2.624 -14.361 1.00 42.72 87 LYS A CA 1
ATOM 681 C C . LYS A 1 87 ? 9.517 -3.598 -14.183 1.00 42.72 87 LYS A C 1
ATOM 683 O O . LYS A 1 87 ? 9.671 -4.790 -14.425 1.00 42.72 87 LYS A O 1
ATOM 688 N N . TRP A 1 88 ? 8.411 -3.017 -13.726 1.00 49.22 88 TRP A N 1
ATOM 689 C CA . TRP A 1 88 ? 7.107 -3.619 -13.447 1.00 49.22 88 TRP A CA 1
ATOM 690 C C . TRP A 1 88 ? 6.610 -4.530 -14.560 1.00 49.22 88 TRP A C 1
ATOM 692 O O . TRP A 1 88 ? 6.718 -4.093 -15.729 1.00 49.22 88 TRP A O 1
#

Mean predicted aligned error: 8.22 Å

Organism: NCBI:txid485398

Radius of gyration: 13.86 Å; Cα contacts (8 Å, |Δi|>4): 160; chains: 1; bounding box: 36×24×37 Å

Secondary structure (DSSP, 8-state):
--HHHHHHHHHTT-EESSB-TT--EEEE--EEEE-TTSPEEE--EEEETT--B-TTT-PBP-TTPEEE-TT--EEEEES--PBPSS--

Sequence (88 aa):
MSTRRLLNALISGRLTLIVRKDHTKWDCTEKVGHNDQGEPLECGEVMKMTERVCKKCWCIRRVGVAALTEDETYLGMLARITKGINKW

Nearest PDB structures (foldseek):
  5lac-assembly1_A  TM=4.372E-01  e=5.879E+00  Cavally virus
  8w8p-assembly1_D  TM=5.083E-01  e=6.259E+00  Thermus thermophilus HB8
  5lac-assembly1_B  TM=4.413E-01  e=6.663E+00  Cavally virus

Foldseek 3Di:
DDPVVVVVCVVVLAEDAEDDPQQQKWFFQDFPAADPVRHTDGPRDIGTPVDQAGPRPRDGDDFQIFGAGPVRHTRHTYNHYDYPPDDD